Protein AF-A0A4V2E7E7-F1 (afdb_monomer_lite)

Radius of gyration: 25.21 Å; chains: 1; bounding box: 53×58×54 Å

Structure (mmCIF, N/CA/C/O backbone):
data_AF-A0A4V2E7E7-F1
#
_entry.id   AF-A0A4V2E7E7-F1
#
loop_
_atom_site.group_PDB
_atom_site.id
_atom_site.type_symbol
_atom_site.label_atom_id
_atom_site.label_alt_id
_atom_site.label_comp_id
_atom_site.label_asym_id
_atom_site.label_entity_id
_atom_site.label_seq_id
_atom_site.pdbx_PDB_ins_code
_atom_site.Cartn_x
_atom_site.Cartn_y
_atom_site.Cartn_z
_atom_site.occupancy
_atom_site.B_iso_or_equiv
_atom_site.auth_seq_id
_atom_site.auth_comp_id
_atom_site.auth_asym_id
_atom_site.auth_atom_id
_atom_site.pdbx_PDB_model_num
ATOM 1 N N . MET A 1 1 ? 17.940 31.279 -19.680 1.00 48.53 1 MET A N 1
ATOM 2 C CA . MET A 1 1 ? 18.622 29.971 -19.578 1.00 48.53 1 MET A CA 1
ATOM 3 C C . MET A 1 1 ? 18.394 29.443 -18.172 1.00 48.53 1 MET A C 1
ATOM 5 O O . MET A 1 1 ? 18.748 30.121 -17.217 1.00 48.53 1 MET A O 1
ATOM 9 N N . THR A 1 2 ? 17.682 28.331 -18.012 1.00 57.06 2 THR A N 1
ATOM 10 C CA . THR A 1 2 ? 17.449 27.727 -16.696 1.00 57.06 2 THR A CA 1
ATOM 11 C C . THR A 1 2 ? 18.738 27.104 -16.189 1.00 57.06 2 THR A C 1
ATOM 13 O O . THR A 1 2 ? 19.180 26.107 -16.743 1.00 57.06 2 THR A O 1
ATOM 16 N N . ASP A 1 3 ? 19.329 27.693 -15.152 1.00 78.94 3 ASP A N 1
ATOM 17 C CA . ASP A 1 3 ? 20.469 27.106 -14.452 1.00 78.94 3 ASP A CA 1
ATOM 18 C C . ASP A 1 3 ? 20.035 25.781 -13.804 1.00 78.94 3 ASP A C 1
ATOM 20 O O . ASP A 1 3 ? 19.248 25.749 -12.850 1.00 78.94 3 ASP A O 1
ATOM 24 N N . ILE A 1 4 ? 20.483 24.679 -14.406 1.00 79.50 4 ILE A N 1
ATOM 25 C CA . ILE A 1 4 ? 20.121 23.316 -14.015 1.00 79.50 4 ILE A CA 1
ATOM 26 C C . ILE A 1 4 ? 20.722 22.990 -12.646 1.00 79.50 4 ILE A C 1
ATOM 28 O O . ILE A 1 4 ? 20.044 22.355 -11.841 1.00 79.50 4 ILE A O 1
ATOM 32 N N . ALA A 1 5 ? 21.926 23.483 -12.336 1.00 78.94 5 ALA A N 1
ATOM 33 C CA . ALA A 1 5 ? 22.578 23.232 -11.052 1.00 78.94 5 ALA A CA 1
ATOM 34 C C . ALA A 1 5 ? 21.771 23.853 -9.903 1.00 78.94 5 ALA A C 1
ATOM 36 O O . ALA A 1 5 ? 21.411 23.166 -8.945 1.00 78.94 5 ALA A O 1
ATOM 37 N N . LYS A 1 6 ? 21.346 25.113 -10.062 1.00 80.81 6 LYS A N 1
ATOM 38 C CA . LYS A 1 6 ? 20.493 25.792 -9.075 1.00 80.81 6 LYS A CA 1
ATOM 39 C C . LYS A 1 6 ? 19.138 25.100 -8.883 1.00 80.81 6 LYS A C 1
ATOM 41 O O . LYS A 1 6 ? 18.635 25.018 -7.761 1.00 80.81 6 LYS A O 1
ATOM 46 N N . ARG A 1 7 ? 18.533 24.580 -9.957 1.00 81.81 7 ARG A N 1
ATOM 47 C CA . ARG A 1 7 ? 17.258 23.837 -9.885 1.00 81.81 7 ARG A CA 1
ATOM 48 C C . ARG A 1 7 ? 17.414 22.470 -9.222 1.00 81.81 7 ARG A C 1
ATOM 50 O O . ARG A 1 7 ? 16.529 22.067 -8.473 1.00 81.81 7 ARG A O 1
ATOM 57 N N . VAL A 1 8 ? 18.535 21.787 -9.450 1.00 82.31 8 VAL A N 1
ATOM 58 C CA . VAL A 1 8 ? 18.886 20.530 -8.773 1.00 82.31 8 VAL A CA 1
ATOM 59 C C . VAL A 1 8 ? 19.063 20.759 -7.271 1.00 82.31 8 VAL A C 1
ATOM 61 O O . VAL A 1 8 ? 18.480 20.022 -6.478 1.00 82.31 8 VAL A O 1
ATOM 64 N N . GLU A 1 9 ? 19.759 21.821 -6.858 1.00 82.31 9 GLU A N 1
ATOM 65 C CA . GLU A 1 9 ? 19.882 22.177 -5.438 1.00 82.31 9 GLU A CA 1
ATOM 66 C C . GLU A 1 9 ? 18.529 22.493 -4.787 1.00 82.31 9 GLU A C 1
ATOM 68 O O . GLU A 1 9 ? 18.246 22.027 -3.681 1.00 82.31 9 GLU A O 1
ATOM 73 N N . GLN A 1 10 ? 17.673 23.265 -5.467 1.00 83.81 10 GLN A N 1
ATOM 74 C CA . GLN A 1 10 ? 16.314 23.550 -4.996 1.00 83.81 10 GLN A CA 1
ATOM 75 C C . GLN A 1 10 ? 15.485 22.268 -4.856 1.00 83.81 10 GLN A C 1
ATOM 77 O O . GLN A 1 10 ? 14.788 22.100 -3.855 1.00 83.81 10 GLN A O 1
ATOM 82 N N . PHE A 1 11 ? 15.590 21.349 -5.820 1.00 83.06 11 PHE A N 1
ATOM 83 C CA . PHE A 1 11 ? 14.897 20.062 -5.790 1.00 83.06 11 PHE A CA 1
ATOM 84 C C . PHE A 1 11 ? 15.347 19.196 -4.607 1.00 83.06 11 PHE A C 1
ATOM 86 O O . PHE A 1 11 ? 14.509 18.636 -3.901 1.00 83.06 11 PHE A O 1
ATOM 93 N N . VAL A 1 12 ? 16.657 19.114 -4.353 1.00 85.81 12 VAL A N 1
ATOM 94 C CA . VAL A 1 12 ? 17.202 18.345 -3.223 1.00 85.81 12 VAL A CA 1
ATOM 95 C C . VAL A 1 12 ? 16.753 18.947 -1.891 1.00 85.81 12 VAL A C 1
ATOM 97 O O . VAL A 1 12 ? 16.218 18.218 -1.057 1.00 85.81 12 VAL A O 1
ATOM 100 N N . LYS A 1 13 ? 16.852 20.274 -1.723 1.00 86.06 13 LYS A N 1
ATOM 101 C CA . LYS A 1 13 ? 16.372 20.967 -0.513 1.00 86.06 13 LYS A CA 1
ATOM 102 C C . LYS A 1 13 ? 14.882 20.728 -0.267 1.00 86.06 13 LYS A C 1
ATOM 104 O O . LYS A 1 13 ? 14.488 20.445 0.861 1.00 86.06 13 LYS A O 1
ATOM 109 N N . LEU A 1 14 ? 14.053 20.811 -1.311 1.00 86.50 14 LEU A N 1
ATOM 110 C CA . LEU A 1 14 ? 12.618 20.536 -1.206 1.00 86.50 14 LEU A CA 1
ATOM 111 C C . LEU A 1 14 ? 12.359 19.086 -0.783 1.00 86.50 14 LEU A C 1
ATOM 113 O O . LEU A 1 14 ? 11.563 18.844 0.122 1.00 86.50 14 LEU A O 1
ATOM 117 N N . ARG A 1 15 ? 13.050 18.123 -1.400 1.00 87.38 15 ARG A N 1
ATOM 118 C CA . ARG A 1 15 ? 12.917 16.701 -1.063 1.00 87.38 15 ARG A CA 1
ATOM 119 C C . ARG A 1 15 ? 13.291 16.429 0.393 1.00 87.38 15 ARG A C 1
ATOM 121 O O . ARG A 1 15 ? 12.592 15.673 1.065 1.00 87.38 15 ARG A O 1
ATOM 128 N N . ASP A 1 16 ? 14.358 17.050 0.880 1.00 86.38 16 ASP A N 1
ATOM 129 C CA . ASP A 1 16 ? 14.821 16.869 2.255 1.00 86.38 16 ASP A CA 1
ATOM 130 C C . ASP A 1 16 ? 13.849 17.511 3.259 1.00 86.38 16 ASP A C 1
ATOM 132 O O . ASP A 1 16 ? 13.513 16.882 4.263 1.00 86.38 16 ASP A O 1
ATOM 136 N N . MET A 1 17 ? 13.288 18.686 2.945 1.00 87.62 17 MET A N 1
ATOM 137 C CA . MET A 1 17 ? 12.214 19.295 3.741 1.00 87.62 17 MET A CA 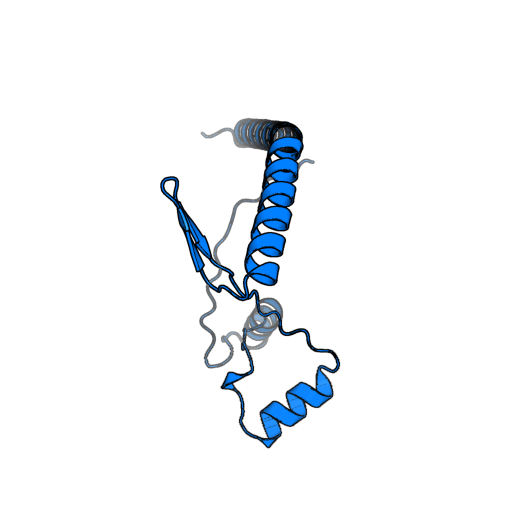1
ATOM 138 C C . MET A 1 17 ? 10.950 18.424 3.773 1.00 87.62 17 MET A C 1
ATOM 140 O O . MET A 1 17 ? 10.374 18.221 4.841 1.00 87.62 17 MET A O 1
ATOM 144 N N . ILE A 1 18 ? 10.533 17.864 2.632 1.00 88.62 18 ILE A N 1
ATOM 145 C CA . ILE A 1 18 ? 9.387 16.941 2.561 1.00 88.62 18 ILE A CA 1
ATOM 146 C C . ILE A 1 18 ? 9.649 15.703 3.420 1.00 88.62 18 ILE A C 1
ATOM 148 O O . ILE A 1 18 ? 8.770 15.272 4.167 1.00 88.62 18 ILE A O 1
ATOM 152 N N . LYS A 1 19 ? 10.856 15.134 3.343 1.00 90.12 19 LYS A N 1
ATOM 153 C CA . LYS A 1 19 ? 11.239 13.982 4.161 1.00 90.12 19 LYS A CA 1
ATOM 154 C C . LYS A 1 19 ? 11.176 14.323 5.650 1.00 90.12 19 LYS A C 1
ATOM 156 O O . LYS A 1 19 ? 10.517 13.604 6.394 1.00 90.12 19 LYS A O 1
ATOM 161 N N . GLN A 1 20 ? 11.771 15.443 6.061 1.00 90.50 20 GLN A N 1
ATOM 162 C CA . GLN A 1 20 ? 11.737 15.898 7.450 1.00 90.50 20 GLN A CA 1
ATOM 163 C C . GLN A 1 20 ? 10.298 16.091 7.947 1.00 90.50 20 GLN A C 1
ATOM 165 O O . GLN A 1 20 ? 9.951 15.596 9.018 1.00 90.50 20 GLN A O 1
ATOM 170 N N . LYS A 1 21 ? 9.438 16.755 7.164 1.00 89.38 21 LYS A N 1
ATOM 171 C CA . LYS A 1 21 ? 8.031 16.964 7.531 1.00 89.38 21 LYS A CA 1
ATOM 172 C C . LYS A 1 21 ? 7.239 15.670 7.610 1.00 89.38 21 LYS A C 1
ATOM 174 O O . LYS A 1 21 ? 6.458 15.508 8.541 1.00 89.38 21 LYS A O 1
ATOM 179 N N . ASN A 1 22 ? 7.470 14.729 6.700 1.00 88.81 22 ASN A N 1
ATOM 180 C CA . ASN A 1 22 ? 6.851 13.410 6.783 1.00 88.81 22 ASN A CA 1
ATOM 181 C C . ASN A 1 22 ? 7.322 12.631 8.016 1.00 88.81 22 ASN A C 1
ATOM 183 O O . ASN A 1 22 ? 6.512 11.954 8.643 1.00 88.81 22 ASN A O 1
ATOM 187 N N . ASP A 1 23 ? 8.595 12.737 8.391 1.00 91.19 23 ASP A N 1
ATOM 188 C CA . ASP A 1 23 ? 9.133 12.059 9.572 1.00 91.19 23 ASP A CA 1
ATOM 189 C C . ASP A 1 23 ? 8.610 12.688 10.879 1.00 91.19 23 ASP A C 1
ATOM 191 O O . ASP A 1 23 ? 8.232 11.963 11.802 1.00 91.19 23 ASP A O 1
ATOM 195 N N . GLU A 1 24 ? 8.513 14.020 10.950 1.00 90.69 24 GLU A N 1
ATOM 196 C CA . GLU A 1 24 ? 7.855 14.749 12.047 1.00 90.69 24 GLU A CA 1
ATOM 197 C C . GLU A 1 24 ? 6.372 14.367 12.147 1.00 90.69 24 GLU A C 1
ATOM 199 O O . GLU A 1 24 ? 5.892 13.995 13.220 1.00 90.69 24 GLU A O 1
ATOM 204 N N . HIS A 1 25 ? 5.656 14.378 11.021 1.00 90.44 25 HIS A N 1
ATOM 205 C CA . HIS A 1 25 ? 4.238 14.042 10.966 1.00 90.44 25 HIS A CA 1
ATOM 206 C C . HIS A 1 25 ? 3.982 12.591 11.381 1.00 90.44 25 HIS A C 1
ATOM 208 O O . HIS A 1 25 ? 3.090 12.340 12.182 1.00 90.44 25 HIS A O 1
ATOM 214 N N . LYS A 1 26 ? 4.804 11.634 10.933 1.00 87.81 26 LYS A N 1
ATOM 215 C CA . LYS A 1 26 ? 4.708 10.229 11.368 1.00 87.81 26 LYS A CA 1
ATOM 216 C C . LYS A 1 26 ? 4.879 10.077 12.878 1.00 87.81 26 LYS A C 1
ATOM 218 O O . LYS A 1 26 ? 4.148 9.303 13.488 1.00 87.81 26 LYS A O 1
ATOM 223 N N . LYS A 1 27 ? 5.818 10.812 13.486 1.00 89.00 27 LYS A N 1
ATOM 224 C CA . LYS A 1 27 ? 6.026 10.785 14.944 1.00 89.00 27 LYS A CA 1
ATOM 225 C C . LYS A 1 27 ? 4.834 11.370 15.695 1.00 89.00 27 LYS A C 1
ATOM 227 O O . LYS A 1 27 ? 4.391 10.771 16.667 1.00 89.00 27 LYS A O 1
ATOM 232 N N . LEU A 1 28 ? 4.308 12.500 15.227 1.00 87.00 28 LEU A N 1
ATOM 233 C CA . LEU A 1 28 ? 3.149 13.153 15.836 1.00 87.00 28 LEU A CA 1
ATOM 234 C C . LEU A 1 28 ? 1.861 12.345 15.654 1.00 87.00 28 LEU A C 1
ATOM 236 O O . LEU A 1 28 ? 1.034 12.334 16.555 1.00 87.00 28 LEU A O 1
ATOM 240 N N . MET A 1 29 ? 1.703 11.652 14.525 1.00 86.50 29 MET A N 1
ATOM 241 C CA . MET A 1 29 ? 0.530 10.826 14.222 1.00 86.50 29 MET A CA 1
ATOM 242 C C . MET A 1 29 ? 0.530 9.479 14.944 1.00 86.50 29 MET A C 1
ATOM 244 O O . MET A 1 29 ? -0.535 8.908 15.156 1.00 86.50 29 MET A O 1
ATOM 248 N N . LYS A 1 30 ? 1.701 8.969 15.342 1.00 88.06 30 LYS A N 1
ATOM 249 C CA . LYS A 1 30 ? 1.834 7.684 16.039 1.00 88.06 30 LYS A CA 1
ATOM 250 C C . LYS A 1 30 ? 0.880 7.527 17.243 1.00 88.06 30 LYS A C 1
ATOM 252 O O . LYS A 1 30 ? 0.117 6.567 17.214 1.00 88.06 30 LYS A O 1
ATOM 257 N N . PRO A 1 31 ? 0.829 8.442 18.235 1.00 89.69 31 PRO A N 1
ATOM 258 C CA . PRO A 1 31 ? -0.077 8.293 19.378 1.00 89.69 31 PRO A CA 1
ATOM 259 C C . PRO A 1 31 ? -1.562 8.325 18.988 1.00 89.69 31 PRO A C 1
ATOM 261 O O . PRO A 1 31 ? -2.362 7.619 19.589 1.00 89.69 31 PRO A O 1
ATOM 264 N N . TYR A 1 32 ? -1.947 9.110 17.976 1.00 88.62 32 TYR A N 1
ATOM 265 C CA . TYR A 1 32 ? -3.337 9.156 17.503 1.00 88.62 32 TYR A CA 1
ATOM 266 C C . TYR A 1 32 ? -3.743 7.864 16.793 1.00 88.62 32 TYR A C 1
ATOM 268 O O . TYR A 1 32 ? -4.854 7.375 16.974 1.00 88.62 32 TYR A O 1
ATOM 276 N N . ASN A 1 33 ? -2.839 7.290 16.000 1.00 85.38 33 ASN A N 1
ATOM 277 C CA . ASN A 1 33 ? -3.089 6.010 15.347 1.00 85.38 33 ASN A CA 1
ATOM 278 C C . ASN A 1 33 ? -3.156 4.868 16.370 1.00 85.38 33 ASN A C 1
ATOM 280 O O . ASN A 1 33 ? -4.021 4.008 16.248 1.00 85.38 33 ASN A O 1
ATOM 284 N N . GLU A 1 34 ? -2.301 4.885 17.397 1.00 89.06 34 GLU A N 1
ATOM 285 C CA . GLU A 1 34 ? -2.321 3.894 18.481 1.00 89.06 34 GLU A CA 1
ATOM 286 C C . GLU A 1 34 ? -3.622 3.957 19.295 1.00 89.06 34 GLU A C 1
ATOM 288 O O . GLU A 1 34 ? -4.220 2.919 19.576 1.00 89.06 34 GLU A O 1
ATOM 293 N N . THR A 1 35 ? -4.109 5.153 19.643 1.00 87.69 35 THR A N 1
ATOM 294 C CA . THR A 1 35 ? -5.395 5.287 20.354 1.00 87.69 35 THR A CA 1
ATOM 295 C C . THR A 1 35 ? -6.574 4.865 19.484 1.00 87.69 35 THR A C 1
ATOM 297 O O . THR A 1 35 ? -7.491 4.204 19.971 1.00 87.69 35 THR A O 1
ATOM 300 N N . LEU A 1 36 ? -6.541 5.177 18.188 1.00 87.75 36 LEU A N 1
ATOM 301 C CA . LEU A 1 36 ? -7.556 4.730 17.237 1.00 87.75 36 LEU A CA 1
ATOM 302 C C . LEU A 1 36 ? -7.552 3.200 17.084 1.00 87.75 36 LEU A C 1
ATOM 304 O O . LEU A 1 36 ? -8.616 2.585 17.039 1.00 87.75 36 LEU A O 1
ATOM 308 N N . GLU A 1 37 ? -6.379 2.568 17.055 1.00 87.25 37 GLU A N 1
ATOM 309 C CA . GLU A 1 37 ? -6.242 1.109 17.009 1.00 87.25 37 GLU A CA 1
ATOM 310 C C . GLU A 1 37 ? -6.795 0.443 18.278 1.00 87.25 37 GLU A C 1
ATOM 312 O O . GLU A 1 37 ? -7.547 -0.531 18.184 1.00 87.25 37 GLU A O 1
ATOM 317 N N . GLN A 1 38 ? -6.522 1.013 19.455 1.00 87.31 38 GLN A N 1
ATOM 318 C CA . GLN A 1 38 ? -7.101 0.553 20.724 1.00 87.31 38 GLN A CA 1
ATOM 319 C C . GLN A 1 38 ? -8.631 0.677 20.739 1.00 87.31 38 GLN A C 1
ATOM 321 O O . GLN A 1 38 ? -9.323 -0.262 21.137 1.00 87.31 38 GLN A O 1
ATOM 326 N N . LEU A 1 39 ? -9.173 1.805 20.268 1.00 86.12 39 LEU A N 1
ATOM 327 C CA . LEU A 1 39 ? -10.620 2.003 20.154 1.00 86.12 39 LEU A CA 1
ATOM 328 C C . LEU A 1 39 ? -11.247 0.996 19.185 1.00 86.12 39 LEU A C 1
ATOM 330 O O . LEU A 1 39 ? -12.255 0.377 19.518 1.00 86.12 39 LEU A O 1
ATOM 334 N N . ASN A 1 40 ? -10.628 0.766 18.026 1.00 84.56 40 ASN A N 1
ATOM 335 C CA . ASN A 1 40 ? -11.089 -0.244 17.075 1.00 84.56 40 ASN A CA 1
ATOM 336 C C . ASN A 1 40 ? -11.093 -1.651 17.684 1.00 84.56 40 ASN A C 1
ATOM 338 O O . ASN A 1 40 ? -12.052 -2.394 17.479 1.00 84.56 40 ASN A O 1
ATOM 342 N N . ALA A 1 41 ? -10.065 -2.014 18.456 1.00 84.69 41 ALA A N 1
ATOM 343 C CA . ALA A 1 41 ? -10.003 -3.306 19.135 1.00 84.69 41 ALA A CA 1
ATOM 344 C C . ALA A 1 41 ? -11.133 -3.471 20.167 1.00 84.69 41 ALA A C 1
ATOM 346 O O . ALA A 1 41 ? -11.773 -4.524 20.210 1.00 84.69 41 ALA A O 1
ATOM 347 N N . LEU A 1 42 ? -11.430 -2.427 20.951 1.00 86.12 42 LEU A N 1
ATOM 348 C CA . LEU A 1 42 ? -12.540 -2.428 21.911 1.00 86.12 42 LEU A CA 1
ATOM 349 C C . LEU A 1 42 ? -13.902 -2.546 21.217 1.00 86.12 42 LEU A C 1
ATOM 351 O O . LEU A 1 42 ? -14.736 -3.358 21.620 1.00 86.12 42 LEU A O 1
ATOM 355 N N . LEU A 1 43 ? -14.119 -1.774 20.150 1.00 83.81 43 LEU A N 1
ATOM 356 C CA . LEU A 1 43 ? -15.357 -1.817 19.371 1.00 83.81 43 LEU A CA 1
ATOM 357 C C . LEU A 1 43 ? -15.557 -3.182 18.701 1.00 83.81 43 LEU A C 1
ATOM 359 O O . LEU A 1 43 ? -16.662 -3.723 18.711 1.00 83.81 43 LEU A O 1
ATOM 363 N N . LEU A 1 44 ? -14.488 -3.779 18.174 1.00 83.62 44 LEU A N 1
ATOM 364 C CA . LEU A 1 44 ? -14.525 -5.117 17.590 1.00 83.62 44 LEU A CA 1
ATOM 365 C C . LEU A 1 44 ? -14.795 -6.195 18.651 1.00 83.62 44 LEU A C 1
ATOM 367 O O . LEU A 1 44 ? -15.579 -7.109 18.395 1.00 83.62 44 LEU A O 1
ATOM 371 N N . ALA A 1 45 ? -14.208 -6.082 19.847 1.00 82.62 45 ALA A N 1
ATOM 372 C CA . ALA A 1 45 ? -14.495 -6.983 20.964 1.00 82.62 45 ALA A CA 1
ATOM 373 C C . ALA A 1 45 ? -15.968 -6.901 21.398 1.00 82.62 45 ALA A C 1
ATOM 375 O O . ALA A 1 45 ? -16.605 -7.933 21.614 1.00 82.62 45 ALA A O 1
ATOM 376 N N . HIS A 1 46 ? -16.531 -5.691 21.451 1.00 82.38 46 HIS A N 1
ATOM 377 C CA . HIS A 1 46 ? -17.944 -5.473 21.751 1.00 82.38 46 HIS A CA 1
ATOM 378 C C . HIS A 1 46 ? -18.867 -6.081 20.678 1.00 82.38 46 HIS A C 1
ATOM 380 O O . HIS A 1 46 ? -19.807 -6.802 21.012 1.00 82.38 46 HIS A O 1
ATOM 386 N N . LEU A 1 47 ? -18.570 -5.869 19.388 1.00 81.06 47 LEU A N 1
ATOM 387 C CA . LEU A 1 47 ? -19.322 -6.478 18.280 1.00 81.06 47 LEU A CA 1
ATOM 388 C C . LEU A 1 47 ? -19.259 -8.012 18.300 1.00 81.06 47 LEU A C 1
ATOM 390 O O . LEU A 1 47 ? -20.279 -8.673 18.099 1.00 81.06 47 LEU A O 1
ATOM 394 N N . ASN A 1 48 ? -18.086 -8.583 18.594 1.00 79.94 48 ASN A N 1
ATOM 395 C CA . ASN A 1 48 ? -17.922 -10.031 18.732 1.00 79.94 48 ASN A CA 1
ATOM 396 C C . ASN A 1 48 ? -18.743 -10.588 19.904 1.00 79.94 48 ASN A C 1
ATOM 398 O O . ASN A 1 48 ? -19.376 -11.630 19.750 1.00 79.94 48 ASN A O 1
ATOM 402 N N . GLY A 1 49 ? -18.775 -9.889 21.045 1.00 79.00 49 GLY A N 1
ATOM 403 C CA . GLY A 1 49 ? -19.578 -10.284 22.207 1.00 79.00 49 GLY A CA 1
ATOM 404 C C . GLY A 1 49 ? -21.088 -10.245 21.955 1.00 79.00 49 GLY A C 1
ATOM 405 O O . GLY A 1 49 ? -21.825 -11.033 22.539 1.00 79.00 49 GLY A O 1
ATOM 406 N N . GLN A 1 50 ? -21.552 -9.371 21.060 1.00 78.25 50 GLN A N 1
ATOM 407 C CA . GLN A 1 50 ? -22.968 -9.245 20.702 1.00 78.25 50 GLN A CA 1
ATOM 408 C C . GLN A 1 50 ? -23.377 -10.086 19.485 1.00 78.25 50 GLN A C 1
ATOM 410 O O . GLN A 1 50 ? -24.552 -10.088 19.120 1.00 78.25 50 GLN A O 1
ATOM 415 N N . SER A 1 51 ? -22.443 -10.789 18.832 1.00 71.69 51 SER A N 1
ATOM 416 C CA . SER A 1 51 ? -22.665 -11.465 17.537 1.00 71.69 51 SER A CA 1
ATOM 417 C C . SER A 1 51 ? -23.302 -10.558 16.465 1.00 71.69 51 SER A C 1
ATOM 419 O O . SER A 1 51 ? -23.967 -11.028 15.543 1.00 71.69 51 SER A O 1
ATOM 421 N N . ALA A 1 52 ? -23.106 -9.242 16.588 1.00 72.31 52 ALA A N 1
ATOM 422 C CA . ALA A 1 52 ? -23.710 -8.236 15.727 1.00 72.31 52 ALA A CA 1
ATOM 423 C C . ALA A 1 52 ? -22.716 -7.807 14.641 1.00 72.31 52 ALA A C 1
ATOM 425 O O . ALA A 1 52 ? -21.550 -7.525 14.915 1.00 72.31 52 ALA A O 1
ATOM 426 N N . ASN A 1 53 ? -23.181 -7.725 13.394 1.00 67.50 53 ASN A N 1
ATOM 427 C CA . ASN A 1 53 ? -22.346 -7.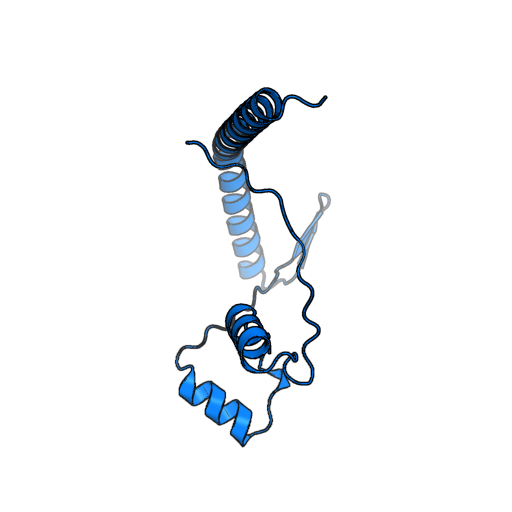307 12.260 1.00 67.50 53 ASN A CA 1
ATOM 428 C C . ASN A 1 53 ? -22.261 -5.780 12.113 1.00 67.50 53 ASN A C 1
ATOM 430 O O . ASN A 1 53 ? -21.320 -5.258 11.510 1.00 67.50 53 ASN A O 1
ATOM 434 N N . SER A 1 54 ? -23.242 -5.066 12.666 1.00 71.94 54 SER A N 1
ATOM 435 C CA . SER A 1 54 ? -23.308 -3.612 12.663 1.00 71.94 54 SER A CA 1
ATOM 436 C C . SER A 1 54 ? -24.103 -3.123 13.867 1.00 71.94 54 SER A C 1
ATOM 438 O O . SER A 1 54 ? -25.133 -3.706 14.207 1.00 71.94 54 SER A O 1
ATOM 440 N N . VAL A 1 55 ? -23.623 -2.054 14.500 1.00 74.25 55 VAL A N 1
ATOM 441 C CA . VAL A 1 55 ? -24.343 -1.328 15.548 1.00 74.25 55 VAL A CA 1
ATOM 442 C C . VAL A 1 55 ? -24.354 0.145 15.158 1.00 74.25 55 VAL A C 1
ATOM 444 O O . VAL A 1 55 ? -23.299 0.772 15.019 1.00 74.25 55 VAL A O 1
ATOM 447 N N . ALA A 1 56 ? -25.551 0.686 14.944 1.00 75.06 56 ALA A N 1
ATOM 448 C CA . ALA A 1 56 ? -25.753 2.114 14.756 1.00 75.06 56 ALA A CA 1
ATOM 449 C C . ALA A 1 56 ? -25.808 2.799 16.127 1.00 75.06 56 ALA A C 1
ATOM 451 O O . ALA A 1 56 ? -26.462 2.316 17.049 1.00 75.06 56 ALA A O 1
ATOM 452 N N . THR A 1 57 ? -25.106 3.917 16.253 1.00 78.81 57 THR A N 1
ATOM 453 C CA . THR A 1 57 ? -25.084 4.780 17.437 1.00 78.81 57 THR A CA 1
ATOM 454 C C . THR A 1 57 ? -25.375 6.214 17.008 1.00 78.81 57 THR A C 1
ATOM 456 O O . THR A 1 57 ? -25.197 6.558 15.837 1.00 78.81 57 THR A O 1
ATOM 459 N N . ASP A 1 58 ? -25.754 7.074 17.951 1.00 72.62 58 ASP A N 1
ATOM 460 C CA . ASP A 1 58 ? -26.057 8.487 17.676 1.00 72.62 58 ASP A CA 1
ATOM 461 C C . ASP A 1 58 ? -24.864 9.259 17.079 1.00 72.62 58 ASP A C 1
ATOM 463 O O . ASP A 1 58 ? -25.047 10.259 16.390 1.00 72.62 58 ASP A O 1
ATOM 467 N N . ALA A 1 59 ? -23.636 8.778 17.306 1.00 77.94 59 ALA A N 1
ATOM 468 C CA . ALA A 1 59 ? -22.406 9.370 16.781 1.00 77.94 59 ALA A CA 1
ATOM 469 C C . ALA A 1 59 ? -21.882 8.704 15.489 1.00 77.94 59 ALA A C 1
ATOM 471 O O . ALA A 1 59 ? -20.923 9.202 14.898 1.00 77.94 59 ALA A O 1
ATOM 472 N N . GLY A 1 60 ? -22.465 7.585 15.038 1.00 78.44 60 GLY A N 1
ATOM 473 C CA . GLY A 1 60 ? -21.994 6.858 13.855 1.00 78.44 60 GLY A CA 1
ATOM 474 C C . GLY A 1 60 ? -22.330 5.366 13.856 1.00 78.44 60 GLY A C 1
ATOM 475 O O . GLY A 1 60 ? -22.914 4.837 14.796 1.00 78.44 60 GLY A O 1
ATOM 476 N N . THR A 1 61 ? -21.956 4.659 12.790 1.00 77.00 61 THR A N 1
ATOM 477 C CA . THR A 1 61 ? -22.195 3.211 12.666 1.00 77.00 61 THR A CA 1
ATOM 478 C C . THR A 1 61 ? -20.879 2.456 12.730 1.00 77.00 61 THR A C 1
ATOM 480 O O . THR A 1 61 ? -19.984 2.701 11.920 1.00 77.00 61 THR A O 1
ATOM 483 N N . VAL A 1 62 ? -20.772 1.511 13.663 1.00 74.88 62 VAL A N 1
ATOM 484 C CA . VAL A 1 62 ? -19.646 0.575 13.709 1.00 74.88 62 VAL A CA 1
ATOM 485 C C . VAL A 1 62 ? -20.049 -0.665 12.925 1.00 74.88 62 VAL A C 1
ATOM 487 O O . VAL A 1 62 ? -21.078 -1.277 13.213 1.00 74.88 62 VAL A O 1
ATOM 490 N N . TYR A 1 63 ? -19.258 -1.028 11.920 1.00 74.31 63 TYR A N 1
ATOM 491 C CA . TYR A 1 63 ? -19.469 -2.226 11.112 1.00 74.31 63 TYR A CA 1
ATOM 492 C C . TYR A 1 63 ? -18.191 -3.056 11.059 1.00 74.31 63 TYR A C 1
ATOM 494 O O . TYR A 1 63 ? -17.076 -2.528 11.022 1.00 74.31 63 TYR A O 1
ATOM 502 N N . ARG A 1 64 ? -18.349 -4.379 11.053 1.00 73.25 64 ARG A N 1
ATOM 503 C CA . ARG A 1 64 ? -17.224 -5.296 10.886 1.00 73.25 64 ARG A CA 1
ATOM 504 C C . ARG A 1 64 ? -16.873 -5.399 9.402 1.00 73.25 64 ARG A C 1
ATOM 506 O O . ARG A 1 64 ? -17.729 -5.719 8.585 1.00 73.25 64 ARG A O 1
ATOM 513 N N . THR A 1 65 ? -15.606 -5.172 9.062 1.00 72.56 65 THR A N 1
ATOM 514 C CA . THR A 1 65 ? -15.082 -5.434 7.713 1.00 72.56 65 THR A CA 1
ATOM 515 C C . THR A 1 65 ? -14.184 -6.658 7.748 1.00 72.56 65 THR A C 1
ATOM 517 O O . THR A 1 65 ? -13.242 -6.723 8.537 1.00 72.56 65 THR A O 1
ATOM 520 N N . GLU A 1 66 ? -14.459 -7.632 6.888 1.00 72.12 66 GLU A N 1
ATOM 521 C CA . GLU A 1 66 ? -13.595 -8.794 6.718 1.00 72.12 66 GLU A CA 1
ATOM 522 C C . GLU A 1 66 ? -12.509 -8.472 5.687 1.00 72.12 66 GLU A C 1
ATOM 524 O O . GLU A 1 66 ? -12.764 -8.398 4.484 1.00 72.12 66 GLU A O 1
ATOM 529 N N . LYS A 1 67 ? -11.275 -8.26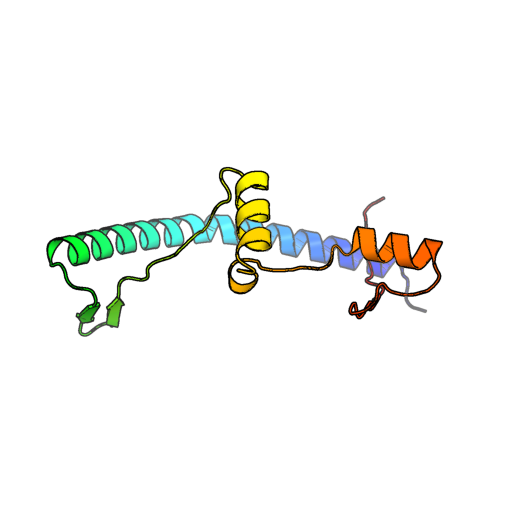7 6.156 1.00 72.75 67 LYS A N 1
ATOM 530 C CA . LYS A 1 67 ? -10.121 -8.162 5.264 1.00 72.75 67 LYS A CA 1
ATOM 531 C C . LYS A 1 67 ? -9.678 -9.570 4.880 1.00 72.75 67 LYS A C 1
ATOM 533 O O . LYS A 1 67 ? -9.042 -10.260 5.671 1.00 72.75 67 LYS A O 1
ATOM 538 N N . LYS A 1 68 ? -10.009 -9.986 3.663 1.00 69.19 68 LYS A N 1
ATOM 539 C CA . LYS A 1 68 ? -9.565 -11.262 3.097 1.00 69.19 68 LYS A CA 1
ATOM 540 C C . LYS A 1 68 ? -8.174 -11.078 2.498 1.00 69.19 68 LYS A C 1
ATOM 542 O O . LYS A 1 68 ? -7.967 -10.192 1.673 1.00 69.19 68 LYS A O 1
ATOM 547 N N . SER A 1 69 ? -7.219 -11.895 2.927 1.00 75.75 69 SER A N 1
ATOM 548 C CA . SER A 1 69 ? -5.895 -11.995 2.312 1.00 75.75 69 SER A CA 1
ATOM 549 C C . SER A 1 69 ? -5.658 -13.437 1.892 1.00 75.75 69 SER A C 1
ATOM 551 O O . SER A 1 69 ? -5.721 -14.331 2.732 1.00 75.75 69 SER A O 1
ATOM 553 N N . ALA A 1 70 ? -5.374 -13.652 0.612 1.00 75.19 70 ALA A N 1
ATOM 554 C CA . ALA A 1 70 ? -4.955 -14.942 0.086 1.00 75.19 70 ALA A CA 1
ATOM 555 C C . ALA A 1 70 ? -3.430 -14.925 -0.090 1.00 75.19 70 ALA A C 1
ATOM 557 O O . ALA A 1 70 ? -2.908 -14.178 -0.915 1.00 75.19 70 ALA A O 1
ATOM 558 N N . SER A 1 71 ? -2.711 -15.703 0.718 1.00 78.44 71 SER A N 1
ATOM 559 C CA . SER A 1 71 ? -1.273 -15.939 0.553 1.00 78.44 71 SER A CA 1
ATOM 560 C C . SER A 1 71 ? -1.048 -17.321 -0.049 1.00 78.44 71 SER A C 1
ATOM 562 O O . SER A 1 71 ? -1.648 -18.292 0.410 1.00 78.44 71 SER A O 1
ATOM 564 N N . LEU A 1 72 ? -0.160 -17.418 -1.036 1.00 80.88 72 LEU A N 1
ATOM 565 C CA . LEU A 1 72 ? 0.242 -18.694 -1.622 1.00 80.88 72 LEU A CA 1
ATOM 566 C C . LEU A 1 72 ? 1.202 -19.412 -0.666 1.00 80.88 72 LEU A C 1
ATOM 568 O O . LEU A 1 72 ? 2.293 -18.913 -0.405 1.00 80.88 72 LEU A O 1
ATOM 572 N N . ALA A 1 73 ? 0.780 -20.558 -0.127 1.00 81.12 73 ALA A N 1
ATOM 573 C CA . ALA A 1 73 ? 1.642 -21.429 0.677 1.00 81.12 73 ALA A CA 1
ATOM 574 C C . ALA A 1 73 ? 2.535 -22.311 -0.212 1.00 81.12 73 ALA A C 1
ATOM 576 O O . ALA A 1 73 ? 3.715 -22.480 0.076 1.00 81.12 73 ALA A O 1
ATOM 577 N N . ASP A 1 74 ? 1.974 -22.811 -1.313 1.00 85.19 74 ASP A N 1
ATOM 578 C CA . ASP A 1 74 ? 2.678 -23.520 -2.377 1.00 85.19 74 ASP A CA 1
ATOM 579 C C . ASP A 1 74 ? 2.230 -22.927 -3.717 1.00 85.19 74 ASP A C 1
ATOM 581 O O . ASP A 1 74 ? 1.057 -23.001 -4.094 1.00 85.19 74 ASP A O 1
ATOM 585 N N . ALA A 1 75 ? 3.156 -22.253 -4.394 1.00 82.38 75 ALA A N 1
ATOM 586 C CA . ALA A 1 75 ? 2.872 -21.567 -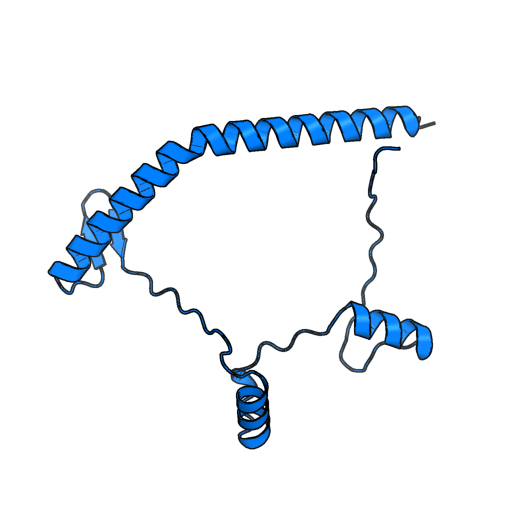5.646 1.00 82.38 75 ALA A CA 1
ATOM 587 C C . ALA A 1 75 ? 2.775 -22.535 -6.833 1.00 82.38 75 ALA A C 1
ATOM 589 O O . ALA A 1 75 ? 2.045 -22.244 -7.780 1.00 82.38 75 ALA A O 1
ATOM 590 N N . GLU A 1 76 ? 3.481 -23.667 -6.785 1.00 85.19 76 GLU A N 1
ATOM 591 C CA . GLU A 1 76 ? 3.509 -24.645 -7.876 1.00 85.19 76 GLU A CA 1
ATOM 592 C C . GLU A 1 76 ? 2.201 -25.436 -7.887 1.00 85.19 76 GLU A C 1
ATOM 594 O O . GLU A 1 76 ? 1.473 -25.405 -8.879 1.00 85.19 76 GLU A O 1
ATOM 599 N N . ALA A 1 77 ? 1.803 -25.977 -6.731 1.00 85.44 77 ALA A N 1
ATOM 600 C CA . ALA A 1 77 ? 0.529 -26.681 -6.588 1.00 85.44 77 ALA A CA 1
ATOM 601 C C . ALA A 1 77 ? -0.688 -25.795 -6.927 1.00 85.44 77 ALA A C 1
ATOM 603 O O . ALA A 1 77 ? -1.680 -26.270 -7.486 1.00 85.44 77 ALA A O 1
ATOM 604 N N . PHE A 1 78 ? -0.626 -24.496 -6.613 1.00 85.12 78 PHE A N 1
ATOM 605 C CA . PHE A 1 78 ? -1.683 -23.551 -6.977 1.00 85.12 78 PHE A CA 1
ATOM 606 C C . PHE A 1 78 ? -1.748 -23.304 -8.486 1.00 85.12 78 PHE A C 1
ATOM 608 O O . PHE A 1 78 ? -2.839 -23.308 -9.056 1.00 85.12 78 PHE A O 1
ATOM 615 N N . MET A 1 79 ? -0.603 -23.106 -9.145 1.00 85.19 79 MET A N 1
ATOM 616 C CA . MET A 1 79 ? -0.573 -22.907 -10.595 1.00 85.19 79 MET A CA 1
ATOM 617 C C . MET A 1 79 ? -1.036 -24.155 -11.345 1.00 85.19 79 MET A C 1
ATOM 619 O O . MET A 1 79 ? -1.842 -24.031 -12.268 1.00 85.19 79 MET A O 1
ATOM 623 N N . ASP A 1 80 ? -0.621 -25.341 -10.903 1.00 88.31 80 ASP A N 1
ATOM 624 C CA . ASP A 1 80 ? -1.090 -26.607 -11.467 1.00 88.31 80 ASP A CA 1
ATOM 625 C C . ASP A 1 80 ? -2.607 -26.755 -11.319 1.00 88.31 80 ASP A C 1
ATOM 627 O O . ASP A 1 80 ? -3.293 -27.117 -12.275 1.00 88.31 80 ASP A O 1
ATOM 631 N N . PHE A 1 81 ? -3.163 -26.394 -10.158 1.00 86.38 81 PHE A N 1
ATOM 632 C CA . PHE A 1 81 ? -4.610 -26.384 -9.938 1.00 86.38 81 PHE A CA 1
ATOM 633 C C . PHE A 1 81 ? -5.340 -25.390 -10.857 1.00 86.38 81 PHE A C 1
ATOM 635 O O . PHE A 1 81 ? -6.388 -25.729 -11.417 1.00 86.38 81 PHE A O 1
ATOM 642 N N . VAL A 1 82 ? -4.802 -24.178 -11.026 1.00 87.31 82 VAL A N 1
ATOM 643 C CA . VAL A 1 82 ? -5.381 -23.140 -11.896 1.00 87.31 82 VAL A CA 1
ATOM 644 C C . VAL A 1 82 ? -5.376 -23.590 -13.355 1.00 87.31 82 VAL A C 1
ATOM 646 O O . VAL A 1 82 ? -6.388 -23.436 -14.040 1.00 87.31 82 VAL A O 1
ATOM 649 N N . ILE A 1 83 ? -4.276 -24.184 -13.824 1.00 88.69 83 ILE A N 1
ATOM 650 C CA . ILE A 1 83 ? -4.145 -24.679 -15.198 1.00 88.69 83 ILE A CA 1
ATOM 651 C C . ILE A 1 83 ? -5.055 -25.893 -15.420 1.00 88.69 83 ILE A C 1
ATOM 653 O O . ILE A 1 83 ? -5.794 -25.920 -16.403 1.00 88.69 83 ILE A O 1
ATOM 657 N N . ALA A 1 84 ? -5.052 -26.868 -14.505 1.00 88.75 84 ALA A N 1
ATOM 658 C CA . ALA A 1 84 ? -5.827 -28.102 -14.641 1.00 88.75 84 ALA A CA 1
ATOM 659 C C . ALA A 1 84 ? -7.345 -27.863 -14.642 1.00 88.75 84 ALA A C 1
ATOM 661 O O . ALA A 1 84 ? -8.069 -28.531 -15.378 1.00 88.75 84 ALA A O 1
ATOM 662 N N . ASN A 1 85 ? -7.829 -26.907 -13.844 1.00 86.38 85 ASN A N 1
ATOM 663 C CA . ASN A 1 85 ? -9.259 -26.594 -13.745 1.00 86.38 85 ASN A CA 1
ATOM 664 C C . ASN A 1 85 ? -9.691 -25.413 -14.626 1.00 86.38 85 ASN A C 1
ATOM 666 O O . ASN A 1 85 ? -10.866 -25.050 -14.622 1.00 86.38 85 ASN A O 1
ATOM 670 N N . GLY A 1 86 ? -8.758 -24.775 -15.342 1.00 83.69 86 GLY A N 1
ATOM 671 C CA . GLY A 1 86 ? -9.026 -23.543 -16.089 1.00 83.69 86 GLY A CA 1
ATOM 672 C C . GLY A 1 86 ? -9.501 -22.384 -15.203 1.00 83.69 86 GLY A C 1
ATOM 673 O O . GLY A 1 86 ? -10.162 -21.468 -15.691 1.00 83.69 86 GLY A O 1
ATOM 674 N N . ALA A 1 87 ? -9.189 -22.415 -13.905 1.00 85.25 87 ALA A N 1
ATOM 675 C CA . ALA A 1 87 ? -9.682 -21.480 -12.894 1.00 85.25 87 ALA A CA 1
ATOM 676 C C . ALA A 1 87 ? -8.870 -20.173 -12.873 1.00 85.25 87 ALA A C 1
ATOM 678 O O . ALA A 1 87 ? -8.391 -19.732 -11.826 1.00 85.25 87 ALA A O 1
ATOM 679 N N . TYR A 1 88 ? -8.693 -19.550 -14.039 1.00 82.38 88 TYR A N 1
ATOM 680 C CA . TYR A 1 88 ? -7.910 -18.319 -14.192 1.00 82.38 88 TYR A CA 1
ATOM 681 C C . TYR A 1 88 ? -8.518 -17.112 -13.463 1.00 82.38 88 TYR A C 1
ATOM 683 O O . TYR A 1 88 ? -7.803 -16.148 -13.213 1.00 82.38 88 TYR A O 1
ATOM 691 N N . ASP A 1 89 ? -9.789 -17.184 -13.055 1.00 81.69 89 ASP A N 1
ATOM 692 C CA . ASP A 1 89 ? -10.447 -16.175 -12.211 1.00 81.69 89 ASP A CA 1
ATOM 693 C C . ASP A 1 89 ? -9.824 -16.067 -10.808 1.00 81.69 89 ASP A C 1
ATOM 695 O O . ASP A 1 89 ? -9.995 -15.060 -10.125 1.00 81.69 89 ASP A O 1
ATOM 699 N N . LEU A 1 90 ? -9.089 -17.095 -10.368 1.00 80.06 90 LEU A N 1
ATOM 700 C CA . LEU A 1 90 ? -8.343 -17.080 -9.106 1.00 80.06 90 LEU A CA 1
ATOM 701 C C . LEU A 1 90 ? -6.974 -16.394 -9.235 1.00 80.06 90 LEU A C 1
ATOM 703 O O . LEU A 1 90 ? -6.281 -16.227 -8.230 1.00 80.06 90 LEU A O 1
ATOM 707 N N . LEU A 1 91 ? -6.559 -16.033 -10.453 1.00 79.88 91 LEU A N 1
ATOM 708 C CA . LEU A 1 91 ? -5.227 -15.523 -10.752 1.00 79.88 91 LEU A CA 1
ATOM 709 C C . LEU A 1 91 ? -5.273 -14.060 -11.203 1.00 79.88 91 LEU A C 1
ATOM 711 O O . LEU A 1 91 ? -5.747 -13.732 -12.290 1.00 79.88 91 LEU A O 1
ATOM 715 N N . ASP A 1 92 ? -4.619 -13.188 -10.442 1.00 77.44 92 ASP A N 1
ATOM 716 C CA . ASP A 1 92 ? -4.313 -11.832 -10.894 1.00 77.44 92 ASP A CA 1
ATOM 717 C C . ASP A 1 92 ? -3.118 -11.848 -11.865 1.00 77.44 92 ASP A C 1
ATOM 719 O O . ASP A 1 92 ? -1.947 -11.800 -11.471 1.00 77.44 92 ASP A O 1
ATOM 723 N N . ARG A 1 93 ? -3.393 -11.920 -13.174 1.00 74.44 93 ARG A N 1
ATOM 724 C CA . ARG A 1 93 ? -2.343 -11.955 -14.206 1.00 74.44 93 ARG A CA 1
ATOM 725 C C . ARG A 1 93 ? -1.795 -10.558 -14.502 1.00 74.44 93 ARG A C 1
ATOM 727 O O . ARG A 1 93 ? -2.431 -9.758 -15.186 1.00 74.44 93 ARG A O 1
ATOM 734 N N . LYS A 1 94 ? -0.558 -10.296 -14.078 1.00 78.44 94 LYS A N 1
ATOM 735 C CA . LYS A 1 94 ? 0.188 -9.077 -14.422 1.00 78.44 94 LYS A CA 1
ATOM 736 C C . LYS A 1 94 ? 1.360 -9.390 -15.351 1.00 78.44 94 LYS A C 1
ATOM 738 O O . LYS A 1 94 ? 2.150 -10.287 -15.078 1.00 78.44 94 LYS A O 1
ATOM 743 N N . ALA A 1 95 ? 1.504 -8.611 -16.424 1.00 75.19 95 ALA A N 1
ATOM 744 C CA . ALA A 1 95 ? 2.688 -8.674 -17.274 1.00 75.19 95 ALA A CA 1
ATOM 745 C C . ALA A 1 95 ? 3.922 -8.184 -16.498 1.00 75.19 95 ALA A C 1
ATOM 747 O O . ALA A 1 95 ? 3.903 -7.107 -15.893 1.00 75.19 95 ALA A O 1
ATOM 748 N N . ASN A 1 96 ? 4.999 -8.971 -16.510 1.00 78.38 96 ASN A N 1
ATOM 749 C CA . ASN A 1 96 ? 6.262 -8.558 -15.914 1.00 78.38 96 ASN A CA 1
ATOM 750 C C . ASN A 1 96 ? 6.933 -7.519 -16.821 1.00 78.38 96 ASN A C 1
ATOM 752 O O . ASN A 1 96 ? 7.370 -7.838 -17.923 1.00 78.38 96 ASN A O 1
ATOM 756 N N . VAL A 1 97 ? 7.009 -6.279 -16.339 1.00 75.75 97 VAL A N 1
ATOM 757 C CA . VAL A 1 97 ? 7.499 -5.124 -17.102 1.00 75.75 97 VAL A CA 1
ATOM 758 C C . VAL A 1 97 ? 8.935 -5.329 -17.590 1.00 75.75 97 VAL A C 1
ATOM 760 O O . VAL A 1 97 ? 9.221 -4.999 -18.733 1.00 75.75 97 VAL A O 1
ATOM 763 N N . THR A 1 98 ? 9.812 -5.918 -16.772 1.00 79.38 98 THR A N 1
ATOM 764 C CA . THR A 1 98 ? 11.218 -6.153 -17.136 1.00 79.38 98 THR A CA 1
ATOM 765 C C . THR A 1 98 ? 11.340 -7.212 -18.228 1.00 79.38 98 THR A C 1
ATOM 767 O O . THR A 1 98 ? 12.000 -6.981 -19.231 1.00 79.38 98 THR A O 1
ATOM 770 N N . ALA A 1 99 ? 10.626 -8.334 -18.090 1.00 77.12 99 ALA A N 1
ATOM 771 C CA . ALA A 1 99 ? 10.637 -9.390 -19.104 1.00 77.12 99 ALA A CA 1
ATOM 772 C C . ALA A 1 99 ? 10.029 -8.921 -20.440 1.00 77.12 99 ALA A C 1
ATOM 774 O O . ALA A 1 99 ? 10.505 -9.289 -21.510 1.00 77.12 99 ALA A O 1
ATOM 775 N N . VAL A 1 100 ? 8.990 -8.081 -20.385 1.00 77.00 100 VAL A N 1
ATOM 776 C CA . VAL A 1 100 ? 8.406 -7.445 -21.575 1.00 77.00 100 VAL A CA 1
ATOM 777 C C . VAL A 1 100 ? 9.404 -6.486 -22.227 1.00 77.00 100 VAL A C 1
ATOM 779 O O . VAL A 1 100 ? 9.515 -6.472 -23.449 1.00 77.00 100 VAL A O 1
ATOM 782 N N . GLU A 1 101 ? 10.129 -5.693 -21.437 1.00 77.00 101 GLU A N 1
ATOM 783 C CA . GLU A 1 101 ? 11.153 -4.773 -21.939 1.00 77.00 101 GLU A CA 1
ATOM 784 C C . GLU A 1 101 ? 12.296 -5.523 -22.639 1.00 77.00 101 GLU A C 1
ATOM 786 O O . GLU A 1 101 ? 12.711 -5.125 -23.728 1.00 77.00 101 GLU A O 1
ATOM 791 N N . ASP A 1 102 ? 12.766 -6.626 -22.057 1.00 78.75 102 ASP A N 1
ATOM 792 C CA . ASP A 1 102 ? 13.834 -7.443 -22.638 1.00 78.75 102 ASP A CA 1
ATOM 793 C C . ASP A 1 102 ? 13.374 -8.139 -23.929 1.00 78.75 102 ASP A C 1
ATOM 795 O O . ASP A 1 102 ? 14.078 -8.090 -24.937 1.00 78.75 102 ASP A O 1
ATOM 799 N N . HIS A 1 103 ? 12.135 -8.641 -23.972 1.00 75.69 103 HIS A N 1
ATOM 800 C CA . HIS A 1 103 ? 11.547 -9.165 -25.209 1.00 75.69 103 HIS A CA 1
ATOM 801 C C . HIS A 1 103 ? 11.446 -8.095 -26.311 1.00 75.69 103 HIS A C 1
ATOM 803 O O . HIS A 1 103 ? 11.685 -8.381 -27.484 1.00 75.69 103 HIS A O 1
ATOM 809 N N . ILE A 1 104 ? 11.109 -6.847 -25.964 1.00 79.44 104 ILE A N 1
ATOM 810 C CA . ILE A 1 104 ? 11.066 -5.740 -26.933 1.00 79.44 104 ILE A CA 1
ATOM 811 C C . ILE A 1 104 ? 12.470 -5.426 -27.472 1.00 79.44 104 ILE A C 1
ATOM 813 O O . ILE A 1 104 ? 12.597 -5.143 -28.662 1.00 79.44 104 ILE A O 1
ATOM 817 N N . LYS A 1 105 ? 13.518 -5.502 -26.640 1.00 77.12 105 LYS A N 1
ATOM 818 C CA . LYS A 1 105 ? 14.915 -5.295 -27.073 1.00 77.12 105 LYS A CA 1
ATOM 819 C C . LYS A 1 105 ? 15.393 -6.384 -28.035 1.00 77.12 105 LYS A C 1
ATOM 821 O O . LYS A 1 105 ? 16.112 -6.071 -28.980 1.00 77.12 105 LYS A O 1
ATOM 826 N N . GLU A 1 106 ? 15.007 -7.635 -27.800 1.00 76.62 106 GLU A N 1
ATOM 827 C CA . GLU A 1 106 ? 15.445 -8.778 -28.613 1.00 76.62 106 GLU A CA 1
ATOM 828 C C . GLU A 1 106 ? 14.640 -8.928 -29.913 1.00 76.62 106 GLU A C 1
ATOM 830 O O . GLU A 1 106 ? 15.209 -9.212 -30.967 1.00 76.62 106 GLU A O 1
ATOM 835 N N . HIS A 1 107 ? 13.324 -8.700 -29.866 1.00 75.81 107 HIS A N 1
ATOM 836 C CA . HIS A 1 107 ? 12.415 -8.981 -30.983 1.00 75.81 107 HIS A CA 1
ATOM 837 C C . HIS A 1 107 ? 11.859 -7.733 -31.684 1.00 75.81 107 HIS A C 1
ATOM 839 O O . HIS A 1 107 ? 11.089 -7.868 -32.636 1.00 75.81 107 HIS A O 1
ATOM 845 N N . ASN A 1 108 ? 12.227 -6.522 -31.242 1.00 72.19 108 ASN A N 1
ATOM 846 C CA . ASN A 1 108 ? 11.729 -5.230 -31.750 1.00 72.19 108 ASN A CA 1
ATOM 847 C C . ASN A 1 108 ? 10.190 -5.098 -31.779 1.00 72.19 108 ASN A C 1
ATOM 849 O O . ASN A 1 108 ? 9.646 -4.216 -32.444 1.00 72.19 108 ASN A O 1
ATOM 853 N N . ALA A 1 109 ? 9.476 -5.958 -31.050 1.00 73.00 109 ALA A N 1
ATOM 854 C CA . ALA A 1 109 ? 8.025 -5.976 -30.975 1.00 73.00 109 ALA A CA 1
ATOM 855 C C . ALA A 1 109 ? 7.564 -6.351 -29.557 1.00 73.00 109 ALA A C 1
ATOM 857 O O . ALA A 1 109 ? 8.186 -7.201 -28.905 1.00 73.00 109 ALA A O 1
ATOM 858 N N . PRO A 1 110 ? 6.477 -5.735 -29.059 1.00 72.88 110 PRO A N 1
ATOM 859 C CA . PRO A 1 110 ? 5.893 -6.127 -27.788 1.00 72.88 110 PRO A CA 1
ATOM 860 C C . PRO A 1 110 ? 5.319 -7.549 -27.873 1.00 72.88 110 PRO A C 1
ATOM 862 O O . PRO A 1 110 ? 4.792 -7.934 -28.922 1.00 72.88 110 PRO A O 1
ATOM 865 N N . PRO A 1 111 ? 5.371 -8.325 -26.774 1.00 74.25 111 PRO A N 1
ATOM 866 C CA . PRO A 1 111 ? 4.641 -9.579 -26.678 1.00 74.25 111 PRO A CA 1
ATOM 867 C C . PRO A 1 111 ? 3.151 -9.358 -26.993 1.00 74.25 111 PRO A C 1
ATOM 869 O O . PRO A 1 111 ? 2.579 -8.343 -26.572 1.00 74.25 111 PRO A O 1
ATOM 872 N N . PRO A 1 112 ? 2.498 -10.287 -27.711 1.00 72.69 112 PRO A N 1
ATOM 873 C CA . PRO A 1 112 ? 1.092 -10.151 -28.070 1.00 72.69 112 PRO A CA 1
ATOM 874 C C . PRO A 1 112 ? 0.226 -9.950 -26.817 1.00 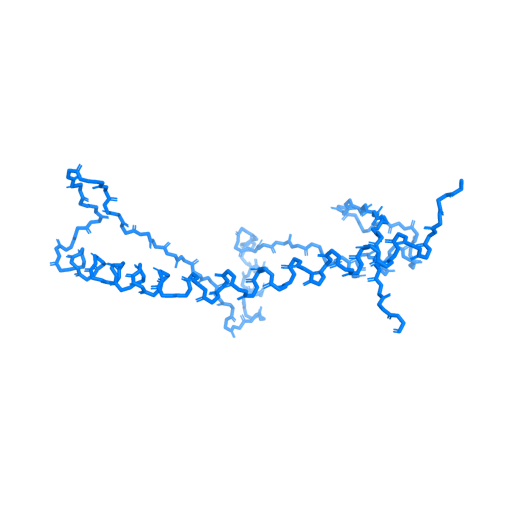72.69 112 PRO A C 1
ATOM 876 O O . PRO A 1 112 ? 0.328 -10.694 -25.844 1.00 72.69 112 PRO A O 1
ATOM 879 N N . GLY A 1 113 ? -0.633 -8.927 -26.841 1.00 70.25 113 GLY A N 1
ATOM 880 C CA . GLY A 1 113 ? -1.528 -8.585 -25.729 1.00 70.25 113 GLY A CA 1
ATOM 881 C C . GLY A 1 113 ? -0.939 -7.648 -24.666 1.00 70.25 113 GLY A C 1
ATOM 882 O O . GLY A 1 113 ? -1.632 -7.352 -23.693 1.00 70.25 113 GLY A O 1
ATOM 883 N N . VAL A 1 114 ? 0.293 -7.150 -24.836 1.00 74.31 114 VAL A N 1
ATOM 884 C CA . VAL A 1 114 ? 0.895 -6.157 -23.931 1.00 74.31 114 VAL A CA 1
ATOM 885 C C . VAL A 1 114 ? 1.009 -4.793 -24.612 1.00 74.31 114 VAL A C 1
ATOM 887 O O . VAL A 1 114 ? 1.743 -4.624 -25.581 1.00 74.31 114 VAL A O 1
ATOM 890 N N . ASN A 1 115 ? 0.333 -3.789 -24.052 1.00 71.56 115 ASN A N 1
ATOM 891 C CA . ASN A 1 115 ? 0.546 -2.391 -24.421 1.00 71.56 115 ASN A CA 1
ATOM 892 C C . ASN A 1 115 ? 1.706 -1.834 -23.591 1.00 71.56 115 ASN A C 1
ATOM 894 O O . ASN A 1 115 ? 1.540 -1.539 -22.407 1.00 71.56 115 ASN A O 1
ATOM 898 N N . PHE A 1 116 ? 2.886 -1.713 -24.199 1.00 68.19 116 PHE A N 1
ATOM 899 C CA . PHE A 1 116 ? 4.058 -1.147 -23.536 1.00 68.19 116 PHE A CA 1
ATOM 900 C C . PHE A 1 116 ? 4.169 0.354 -23.820 1.00 68.19 116 PHE A C 1
ATOM 902 O O . PHE A 1 116 ? 4.336 0.773 -24.964 1.00 68.19 116 PHE A O 1
ATOM 909 N N . THR A 1 117 ? 4.102 1.169 -22.769 1.00 69.12 117 THR A N 1
ATOM 910 C CA . THR A 1 117 ? 4.332 2.617 -22.833 1.00 69.12 117 THR A CA 1
ATOM 911 C C . THR A 1 117 ? 5.524 2.979 -21.958 1.00 69.12 117 THR A C 1
ATOM 913 O O . THR A 1 117 ? 5.495 2.730 -20.754 1.00 69.12 117 THR A O 1
ATOM 916 N N . SER A 1 118 ? 6.548 3.605 -22.539 1.00 65.38 118 SER A N 1
ATOM 917 C CA . SER A 1 118 ? 7.688 4.138 -21.787 1.00 65.38 118 SER A CA 1
ATOM 918 C C . SER A 1 118 ? 7.527 5.645 -21.592 1.00 65.38 118 SER A C 1
ATOM 920 O O . SER A 1 118 ? 7.291 6.380 -22.549 1.00 65.38 118 SER A O 1
ATOM 922 N N . THR A 1 119 ? 7.619 6.119 -20.349 1.00 65.56 119 THR A N 1
ATOM 923 C CA . THR A 1 119 ? 7.599 7.551 -20.012 1.00 65.56 119 THR A CA 1
ATOM 924 C C . THR A 1 119 ? 8.882 7.912 -19.281 1.00 65.56 119 THR A C 1
ATOM 926 O O . THR A 1 119 ? 9.189 7.355 -18.227 1.00 65.56 119 THR A O 1
ATOM 929 N N . PHE A 1 120 ? 9.627 8.874 -19.820 1.00 61.06 120 PHE A N 1
ATOM 930 C CA . PHE A 1 120 ? 10.831 9.382 -19.172 1.00 61.06 120 PHE A CA 1
ATOM 931 C C . PHE A 1 120 ? 10.452 10.240 -17.963 1.00 61.06 120 PHE A C 1
ATOM 933 O O . PHE A 1 120 ? 9.802 11.274 -18.099 1.00 61.06 120 PHE A O 1
ATOM 940 N N . THR A 1 121 ? 10.878 9.816 -16.774 1.00 69.62 121 THR A N 1
ATOM 941 C CA . THR A 1 121 ? 10.739 10.595 -15.538 1.00 69.62 121 THR A CA 1
ATOM 942 C C . THR A 1 121 ? 12.103 11.142 -15.131 1.00 69.62 121 THR A C 1
ATOM 944 O O . THR A 1 121 ? 13.111 10.443 -15.218 1.00 69.62 121 THR A O 1
ATOM 947 N N . VAL A 1 122 ? 12.153 12.394 -14.672 1.00 72.75 122 VAL A N 1
ATOM 948 C CA . VAL A 1 122 ? 13.396 13.009 -14.186 1.00 72.75 122 VAL A CA 1
ATOM 949 C C . VAL A 1 122 ? 13.690 12.521 -12.767 1.00 72.75 122 VAL A C 1
ATOM 951 O O . VAL A 1 122 ? 12.906 12.753 -11.848 1.00 72.75 122 VAL A O 1
ATOM 954 N N . GLY A 1 123 ? 14.839 11.871 -12.578 1.00 67.94 123 GLY A N 1
ATOM 955 C CA . GLY A 1 123 ? 15.356 11.479 -11.267 1.00 67.94 123 GLY A CA 1
ATOM 956 C C . GLY A 1 123 ? 16.596 12.289 -10.900 1.00 67.94 123 GLY A C 1
ATOM 957 O O . GLY A 1 123 ? 17.621 12.183 -11.564 1.00 67.94 123 GLY A O 1
ATOM 958 N N . VAL A 1 124 ? 16.527 13.076 -9.825 1.00 72.75 124 VAL A N 1
ATOM 959 C CA . VAL A 1 124 ? 17.677 13.834 -9.307 1.00 72.75 124 VAL A CA 1
ATOM 960 C C . VAL A 1 124 ? 18.330 13.041 -8.172 1.00 72.75 124 VAL A C 1
ATOM 962 O O . VAL A 1 124 ? 17.717 12.810 -7.124 1.00 72.75 124 VAL A O 1
ATOM 965 N N . ARG A 1 125 ? 19.578 12.606 -8.377 1.00 65.06 125 ARG A N 1
ATOM 966 C CA . ARG A 1 125 ? 20.423 11.966 -7.352 1.00 65.06 125 ARG A CA 1
ATOM 967 C C . ARG A 1 125 ? 21.471 12.962 -6.854 1.00 65.06 125 ARG A C 1
ATOM 969 O O . ARG A 1 125 ? 21.873 13.847 -7.602 1.00 65.06 125 ARG A O 1
ATOM 976 N N . ARG A 1 126 ? 21.898 12.822 -5.594 1.00 69.56 126 ARG A N 1
ATOM 977 C CA . ARG A 1 126 ? 23.077 13.555 -5.110 1.00 69.56 126 ARG A CA 1
ATOM 978 C C . ARG A 1 126 ? 24.322 12.95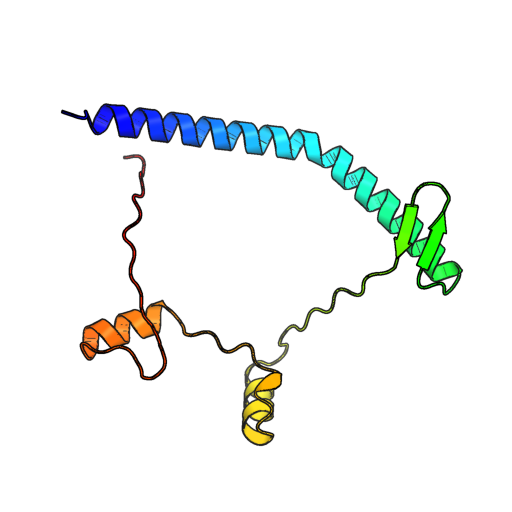0 -5.764 1.00 69.56 126 ARG A C 1
ATOM 980 O O . ARG A 1 126 ? 24.366 11.725 -5.900 1.00 69.56 126 ARG A O 1
ATOM 987 N N . ALA A 1 127 ? 25.273 13.794 -6.152 1.00 57.97 127 ALA A N 1
ATOM 988 C CA . ALA A 1 127 ? 26.658 13.361 -6.301 1.00 57.97 127 ALA A CA 1
ATOM 989 C C . ALA A 1 127 ? 27.251 13.073 -4.913 1.00 57.97 127 ALA A C 1
ATOM 991 O O . ALA A 1 127 ? 26.773 13.697 -3.932 1.00 57.97 127 ALA A O 1
#

Sequence (127 aa):
MTDIAKRVEQFVKLRDMIKQKNDEHKKLMKPYNETLEQLNALLLAHLNGQSANSVATDAGTVYRTEKKSASLADAEAFMDFVIANGAYDLLDRKANVTAVEDHIKEHNAPPPGVNFTSTFTVGVRRA

pLDDT: mean 79.33, std 7.85, range [48.53, 91.19]

Foldseek 3Di:
DDPVVVVLVVVVVVVVVVVVVVVVVCVVCVVVVVVVVVVLVVLVVVCVVVVHQWDADPVGIDGDDDDDDDDDPDPVVVVCVCVVVVVCVVDDDDDDLVVQVVCCVVPVDGDPPDDDDDDDDDDRDDD

Secondary structure (DSSP, 8-state):
---HHHHHHHHHHHHHHHHHHHHHHHHHHHHHHHHHHHHHHHHHHHHHHHT-SEEEETTEEEE---------S-HHHHHHHHHHHT-GGG------HHHHHHHHHHHSSPPTT--------------